Protein AF-A0A1V4AZN6-F1 (afdb_monomer_lite)

Foldseek 3Di:
DDDPDDDDDDDDDPVVVVVLVVVCVVVVHDSVVVVVVVCCVVQNPPVRNPVPPDDPVNVVVVVVVVVVCVVPVVLPDPQDPVLVVVLVVVVVVVDDNCVSSPVPDPD

Structure (mmCIF, N/CA/C/O backbone):
data_AF-A0A1V4AZN6-F1
#
_entry.id   AF-A0A1V4AZN6-F1
#
loop_
_atom_site.group_PDB
_atom_site.id
_atom_site.type_symbol
_atom_site.label_atom_id
_atom_site.label_alt_id
_atom_site.label_comp_id
_atom_site.label_asym_id
_atom_site.label_entity_id
_atom_site.label_seq_id
_atom_site.pdbx_PDB_ins_code
_atom_site.Cartn_x
_atom_site.Cartn_y
_atom_site.Cartn_z
_atom_site.occupancy
_atom_site.B_iso_or_equiv
_atom_site.auth_seq_id
_atom_site.auth_comp_id
_atom_site.auth_asym_id
_atom_site.auth_atom_id
_atom_site.pdbx_PDB_model_num
ATOM 1 N N . MET A 1 1 ? -20.386 -15.257 -2.691 1.00 40.72 1 MET A N 1
ATOM 2 C CA . MET A 1 1 ? -19.039 -15.373 -3.290 1.00 40.72 1 MET A CA 1
ATOM 3 C C . MET A 1 1 ? -18.033 -15.232 -2.161 1.00 40.72 1 MET A C 1
ATOM 5 O O . MET A 1 1 ? -18.187 -14.310 -1.374 1.00 40.72 1 MET A O 1
ATOM 9 N N . ALA A 1 2 ? -17.107 -16.178 -1.999 1.00 41.00 2 ALA A N 1
ATOM 10 C CA . ALA A 1 2 ? -16.100 -16.111 -0.940 1.00 41.00 2 ALA A CA 1
ATOM 11 C C . ALA A 1 2 ? -15.013 -15.114 -1.361 1.00 41.00 2 ALA A C 1
ATOM 13 O O . ALA A 1 2 ? -14.363 -15.317 -2.383 1.00 41.00 2 ALA A O 1
ATOM 14 N N . THR A 1 3 ? -14.856 -14.022 -0.618 1.00 51.94 3 THR A N 1
ATOM 15 C CA . THR A 1 3 ? -13.779 -13.056 -0.837 1.00 51.94 3 THR A CA 1
ATOM 16 C C . THR A 1 3 ? -12.468 -13.677 -0.368 1.00 51.94 3 THR A C 1
ATOM 18 O O . THR A 1 3 ? -12.275 -13.947 0.818 1.00 51.94 3 THR A O 1
ATOM 21 N N . THR A 1 4 ? -11.562 -13.955 -1.302 1.00 50.94 4 THR A N 1
ATOM 22 C CA . THR A 1 4 ? -10.219 -14.448 -0.986 1.00 50.94 4 THR A CA 1
ATOM 23 C C . THR A 1 4 ? -9.469 -13.349 -0.236 1.00 50.94 4 THR A C 1
ATOM 25 O O . THR A 1 4 ? -9.039 -12.364 -0.828 1.00 50.94 4 THR A O 1
ATOM 28 N N . THR A 1 5 ? -9.362 -13.469 1.086 1.00 58.78 5 THR A N 1
ATOM 29 C CA . THR A 1 5 ? -8.740 -12.435 1.918 1.00 58.78 5 THR A CA 1
ATOM 30 C C . THR A 1 5 ? -7.221 -12.596 1.878 1.00 58.78 5 THR A C 1
ATOM 32 O O . THR A 1 5 ? -6.652 -13.440 2.573 1.00 58.78 5 THR A O 1
ATOM 35 N N . THR A 1 6 ? -6.545 -11.807 1.045 1.00 66.06 6 THR A N 1
ATOM 36 C CA . THR A 1 6 ? -5.078 -11.751 1.029 1.00 66.06 6 THR A CA 1
ATOM 37 C C . THR A 1 6 ? -4.585 -11.032 2.284 1.00 66.06 6 THR A C 1
ATOM 39 O O . THR A 1 6 ? -5.014 -9.920 2.585 1.00 66.06 6 THR A O 1
ATOM 42 N N . ARG A 1 7 ? -3.677 -11.659 3.042 1.00 70.12 7 ARG A N 1
ATOM 43 C CA . ARG A 1 7 ? -3.057 -11.026 4.216 1.00 70.12 7 ARG A CA 1
ATOM 44 C C . ARG A 1 7 ? -2.125 -9.897 3.770 1.00 70.12 7 ARG A C 1
ATOM 46 O O . ARG A 1 7 ? -1.158 -10.157 3.060 1.00 70.12 7 ARG A O 1
ATOM 53 N N . MET A 1 8 ? -2.385 -8.675 4.231 1.00 66.06 8 MET A N 1
ATOM 54 C CA . MET A 1 8 ? -1.469 -7.541 4.088 1.00 66.06 8 MET A CA 1
ATOM 55 C C . MET A 1 8 ? -0.590 -7.410 5.334 1.00 66.06 8 MET A C 1
ATOM 57 O O . MET A 1 8 ? -1.096 -7.408 6.455 1.00 66.06 8 MET A O 1
ATOM 61 N N . ASN A 1 9 ? 0.721 -7.281 5.130 1.00 78.12 9 ASN A N 1
ATOM 62 C CA . ASN A 1 9 ? 1.685 -6.979 6.185 1.00 78.12 9 ASN A CA 1
ATOM 63 C C . ASN A 1 9 ? 2.278 -5.592 5.919 1.00 78.12 9 ASN A C 1
ATOM 65 O O . ASN A 1 9 ? 2.779 -5.344 4.825 1.00 78.12 9 ASN A O 1
ATOM 69 N N . PHE A 1 10 ? 2.239 -4.710 6.919 1.00 75.31 10 PHE A N 1
ATOM 70 C CA . PHE A 1 10 ? 2.821 -3.371 6.843 1.00 75.31 10 PHE A CA 1
ATOM 71 C C . PHE A 1 10 ? 4.049 -3.288 7.745 1.00 75.31 10 PHE A C 1
ATOM 73 O O . PHE A 1 10 ? 3.959 -3.531 8.953 1.00 75.31 10 PHE A O 1
ATOM 80 N N . GLU A 1 11 ? 5.188 -2.902 7.178 1.00 82.38 11 GLU A N 1
ATOM 81 C CA . GLU A 1 11 ? 6.327 -2.465 7.977 1.00 82.38 11 GLU A CA 1
ATOM 82 C C . GLU A 1 11 ? 6.134 -1.004 8.376 1.00 82.38 11 GLU A C 1
ATOM 84 O O . GLU A 1 11 ? 5.858 -0.135 7.553 1.00 82.38 11 GLU A O 1
ATOM 89 N N . VAL A 1 12 ? 6.254 -0.730 9.673 1.00 81.62 12 VAL A N 1
ATOM 90 C CA . VAL A 1 12 ? 6.082 0.611 10.237 1.00 81.62 12 VAL A CA 1
ATOM 91 C C . VAL A 1 12 ? 7.256 0.905 11.154 1.00 81.62 12 VAL A C 1
ATOM 93 O O . VAL A 1 12 ? 7.707 0.022 11.887 1.00 81.62 12 VAL A O 1
ATOM 96 N N . SER A 1 13 ? 7.740 2.148 11.158 1.00 89.56 13 SER A N 1
ATOM 97 C CA . SER A 1 13 ? 8.814 2.552 12.069 1.00 89.56 13 SER A CA 1
ATOM 98 C C . SER A 1 13 ? 8.400 2.383 13.537 1.00 89.56 13 SER A C 1
ATOM 100 O O . SER A 1 13 ? 7.222 2.492 13.886 1.00 89.56 13 SER A O 1
ATOM 102 N N . GLU A 1 14 ? 9.369 2.160 14.430 1.00 89.25 14 GLU A N 1
ATOM 103 C CA . GLU A 1 14 ? 9.108 1.984 15.870 1.00 89.25 14 GLU A CA 1
ATOM 104 C C . GLU A 1 14 ? 8.348 3.165 16.489 1.00 89.25 14 GLU A C 1
ATOM 106 O O . GLU A 1 14 ? 7.470 2.982 17.335 1.00 89.25 14 GLU A O 1
ATOM 111 N N . PHE A 1 15 ? 8.625 4.385 16.022 1.00 89.62 15 PHE A N 1
ATOM 112 C CA . PHE A 1 15 ? 7.885 5.575 16.431 1.00 89.62 15 PHE A CA 1
ATOM 113 C C . PHE A 1 15 ? 6.398 5.475 16.063 1.00 89.62 15 PHE A C 1
ATOM 115 O O . PHE A 1 15 ? 5.530 5.656 16.919 1.00 89.62 15 PHE A O 1
ATOM 122 N N . ARG A 1 16 ? 6.090 5.114 14.811 1.00 86.94 16 ARG A N 1
ATOM 123 C CA . ARG A 1 16 ? 4.707 4.946 14.347 1.00 86.94 16 ARG A CA 1
ATOM 124 C C . ARG A 1 16 ? 4.007 3.787 15.055 1.00 86.94 16 ARG A C 1
ATOM 126 O O . ARG A 1 16 ? 2.857 3.948 15.449 1.00 86.94 16 ARG A O 1
ATOM 133 N N . LYS A 1 17 ? 4.696 2.671 15.328 1.00 89.12 17 LYS A N 1
ATOM 134 C CA . LYS A 1 17 ? 4.138 1.560 16.124 1.00 89.12 17 LYS A CA 1
ATOM 135 C C . LYS A 1 17 ? 3.665 2.020 17.503 1.00 89.12 17 LYS A C 1
ATOM 137 O O . LYS A 1 17 ? 2.601 1.596 17.948 1.00 89.12 17 LYS A O 1
ATOM 142 N N . ARG A 1 18 ? 4.420 2.897 18.179 1.00 89.56 18 ARG A N 1
ATOM 143 C CA . ARG A 1 18 ? 4.012 3.465 19.479 1.00 89.56 18 ARG A CA 1
ATOM 144 C C . ARG 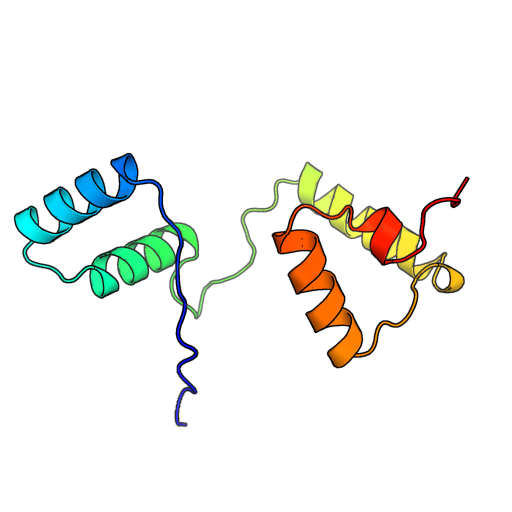A 1 18 ? 2.760 4.329 19.356 1.00 89.56 18 ARG A C 1
ATOM 146 O O . ARG A 1 18 ? 1.856 4.182 20.172 1.00 89.56 18 ARG A O 1
ATOM 153 N N . GLN A 1 19 ? 2.687 5.179 18.331 1.00 89.75 19 GLN A N 1
ATOM 154 C CA . GLN A 1 19 ? 1.508 6.014 18.078 1.00 89.75 19 GLN A CA 1
ATOM 155 C C . GLN A 1 19 ? 0.260 5.167 17.795 1.00 89.75 19 GLN A C 1
ATOM 157 O O . GLN A 1 19 ? -0.781 5.399 18.406 1.00 89.75 19 GLN A O 1
ATOM 162 N N . ILE A 1 20 ? 0.384 4.147 16.938 1.00 88.44 20 ILE A N 1
ATOM 163 C CA . ILE A 1 20 ? -0.711 3.220 16.619 1.00 88.44 20 ILE A CA 1
ATOM 164 C C . ILE A 1 20 ? -1.156 2.484 17.885 1.00 88.44 20 ILE A C 1
ATOM 166 O O . ILE A 1 20 ? -2.342 2.480 18.190 1.00 88.44 20 ILE A O 1
ATOM 170 N N . LYS A 1 21 ? -0.219 1.933 18.673 1.00 89.19 21 LYS A N 1
ATOM 171 C CA . LYS A 1 21 ? -0.532 1.249 19.941 1.00 89.19 21 LYS A CA 1
ATOM 172 C C . LYS A 1 21 ? -1.271 2.147 20.933 1.00 89.19 21 LYS A C 1
ATOM 174 O O . LYS A 1 21 ? -2.213 1.691 21.570 1.00 89.19 21 LYS A O 1
ATOM 179 N N . ALA A 1 22 ? -0.859 3.405 21.074 1.00 89.69 22 ALA A N 1
ATOM 180 C CA . ALA A 1 22 ? -1.556 4.349 21.941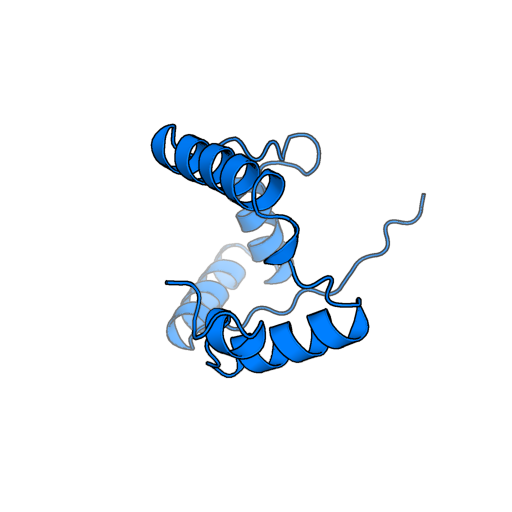 1.00 89.69 22 ALA A CA 1
ATOM 181 C C . ALA A 1 22 ? -2.985 4.609 21.441 1.00 89.69 22 ALA A C 1
ATOM 183 O O . ALA A 1 22 ? -3.931 4.555 22.222 1.00 89.69 22 ALA A O 1
ATOM 184 N N . TYR A 1 23 ? -3.148 4.831 20.135 1.00 87.38 23 TYR A N 1
ATOM 185 C CA . TYR A 1 23 ? -4.445 5.105 19.525 1.00 87.38 23 TYR A CA 1
ATOM 186 C C . TYR A 1 23 ? -5.429 3.938 19.677 1.00 87.38 23 TYR A C 1
ATOM 188 O O . TYR A 1 23 ? -6.552 4.144 20.134 1.00 87.38 23 TYR A O 1
ATOM 196 N N . VAL A 1 24 ? -5.008 2.712 19.345 1.00 91.94 24 VAL A N 1
ATOM 197 C CA . VAL A 1 24 ? -5.880 1.526 19.417 1.00 91.94 24 VAL A CA 1
ATOM 198 C C . VAL A 1 24 ? -6.317 1.228 20.852 1.00 91.94 24 VAL A C 1
ATOM 200 O O . VAL A 1 24 ? -7.482 0.916 21.077 1.00 91.94 24 VAL A O 1
ATOM 203 N N . SER A 1 25 ? -5.428 1.436 21.831 1.00 89.69 25 SER A N 1
ATOM 204 C CA . SER A 1 25 ? -5.760 1.318 23.256 1.00 89.69 25 SER A CA 1
ATOM 205 C C . SER A 1 25 ? -6.756 2.385 23.711 1.00 89.69 25 SER A C 1
ATOM 207 O O . SER A 1 25 ? -7.700 2.072 24.427 1.00 89.69 25 SER A O 1
ATOM 209 N N . LEU A 1 26 ? -6.580 3.642 23.285 1.00 90.44 26 LEU A N 1
ATOM 210 C CA . LEU A 1 26 ? -7.484 4.744 23.641 1.00 90.44 26 LEU A CA 1
ATOM 211 C C . LEU A 1 26 ? -8.883 4.577 23.040 1.00 90.44 26 LEU A C 1
ATOM 213 O O . LEU A 1 26 ? -9.871 4.969 23.654 1.00 90.44 26 LEU A O 1
ATOM 217 N N . LYS A 1 27 ? -8.964 4.031 21.825 1.00 87.56 27 LYS A N 1
ATOM 218 C CA . LYS A 1 27 ? -10.223 3.827 21.101 1.00 87.56 27 LYS A CA 1
ATOM 219 C C . LYS A 1 27 ? -10.859 2.461 21.358 1.00 87.56 27 LYS A C 1
ATOM 221 O O . LYS A 1 27 ? -11.979 2.249 20.911 1.00 87.56 27 LYS A O 1
ATOM 226 N N . ASN A 1 28 ? -10.180 1.576 22.091 1.00 91.81 28 ASN A N 1
ATOM 227 C CA . ASN A 1 28 ? -10.596 0.196 22.339 1.00 91.81 28 ASN A CA 1
ATOM 228 C C . ASN A 1 28 ? -10.932 -0.566 21.040 1.00 91.81 28 ASN A C 1
ATOM 230 O O . ASN A 1 28 ? -11.955 -1.241 20.943 1.00 91.81 28 ASN A O 1
ATOM 234 N N . ILE A 1 29 ? -10.068 -0.417 20.034 1.00 91.94 29 ILE A N 1
ATOM 235 C CA . ILE A 1 29 ? -10.170 -1.088 18.729 1.00 91.94 29 ILE A CA 1
ATOM 236 C C . ILE A 1 29 ? -8.944 -1.969 18.497 1.00 91.94 29 ILE A C 1
ATOM 238 O O . ILE A 1 29 ? -7.932 -1.839 19.188 1.00 91.94 29 ILE A O 1
ATOM 242 N N . THR A 1 30 ? -8.994 -2.858 17.510 1.00 90.56 30 THR A N 1
ATOM 243 C CA . THR A 1 30 ? -7.815 -3.636 17.123 1.00 90.56 30 THR A CA 1
ATOM 244 C C . THR A 1 30 ? -6.919 -2.855 16.156 1.00 90.56 30 THR A C 1
ATOM 246 O O . THR A 1 30 ? -7.335 -1.899 15.502 1.00 90.56 30 THR A O 1
ATOM 249 N N . ILE A 1 31 ? -5.657 -3.282 16.022 1.00 86.56 31 ILE A N 1
ATOM 250 C CA . ILE A 1 31 ? -4.745 -2.745 14.994 1.00 86.56 31 ILE A CA 1
ATOM 251 C C . ILE A 1 31 ? -5.318 -2.972 13.590 1.00 86.56 31 ILE A C 1
ATOM 253 O O . ILE A 1 31 ? -5.141 -2.129 12.715 1.00 86.56 31 ILE A O 1
ATOM 257 N N . LYS A 1 32 ? -6.026 -4.087 13.385 1.00 86.75 32 LYS A N 1
ATOM 258 C CA . LYS A 1 32 ? -6.701 -4.379 12.123 1.00 86.75 32 LYS A CA 1
ATOM 259 C C . LYS A 1 32 ? -7.759 -3.313 11.821 1.00 86.75 32 LYS A C 1
ATOM 261 O O . LYS A 1 32 ? -7.699 -2.713 10.755 1.00 86.75 32 LYS A O 1
ATOM 266 N N . ASP A 1 33 ? -8.636 -3.022 12.780 1.00 85.81 33 ASP A N 1
ATOM 267 C CA . ASP A 1 33 ? -9.702 -2.021 12.614 1.00 85.81 33 ASP A CA 1
ATOM 268 C C . ASP A 1 33 ? -9.133 -0.622 12.348 1.00 85.81 33 ASP A C 1
ATOM 270 O O . ASP A 1 33 ? -9.699 0.152 11.578 1.00 85.81 33 ASP A O 1
ATOM 274 N N . PHE A 1 34 ? -7.984 -0.300 12.955 1.00 88.50 34 PHE A N 1
ATOM 275 C CA . PHE A 1 34 ? -7.257 0.937 12.674 1.00 88.50 34 PHE A CA 1
ATOM 276 C C . PHE A 1 34 ? -6.827 1.030 11.204 1.00 88.50 34 PHE A C 1
ATOM 278 O O . PHE A 1 34 ? -7.070 2.055 10.570 1.00 88.50 34 PHE A O 1
ATOM 285 N N . PHE A 1 35 ? -6.215 -0.021 10.648 1.00 86.00 35 PHE A N 1
ATOM 286 C CA . PHE A 1 35 ? -5.792 -0.016 9.245 1.00 86.00 35 PHE A CA 1
ATOM 287 C C . PHE A 1 35 ? -6.975 -0.074 8.278 1.00 86.00 35 PHE A C 1
ATOM 289 O O . PHE A 1 35 ? -6.945 0.628 7.275 1.00 86.00 35 PHE A O 1
ATOM 296 N N . GLU A 1 36 ? -8.028 -0.835 8.579 1.00 83.75 36 GLU A N 1
ATOM 297 C CA . GLU A 1 36 ? -9.250 -0.840 7.763 1.00 83.75 36 GLU A CA 1
ATOM 298 C C . GLU A 1 36 ? -9.908 0.544 7.742 1.00 83.75 36 GLU A C 1
ATOM 300 O O . GLU A 1 36 ? -10.265 1.039 6.678 1.00 83.75 36 GLU A O 1
ATOM 305 N N . SER A 1 37 ? -9.995 1.218 8.893 1.00 83.62 37 SER A N 1
ATOM 306 C CA . SER A 1 37 ? -10.529 2.584 8.970 1.00 83.62 37 SER A CA 1
ATOM 307 C C . SER A 1 37 ? -9.667 3.579 8.195 1.00 83.62 37 SER A C 1
ATOM 309 O O . SER A 1 37 ? -10.203 4.408 7.469 1.00 83.62 37 SER A O 1
ATOM 311 N N . LEU A 1 38 ? -8.338 3.475 8.308 1.00 83.81 38 LEU A N 1
ATOM 312 C CA . LEU A 1 38 ? -7.400 4.328 7.577 1.00 83.81 38 LEU A CA 1
ATOM 313 C C . LEU A 1 38 ? -7.509 4.126 6.059 1.00 83.81 38 LEU A C 1
ATOM 315 O O . LEU A 1 38 ? -7.507 5.098 5.309 1.00 83.81 38 LEU A O 1
ATOM 319 N N . LEU A 1 39 ? -7.598 2.874 5.606 1.00 78.12 39 LEU A N 1
ATOM 320 C CA . LEU A 1 39 ? -7.760 2.548 4.191 1.00 78.12 39 LEU A CA 1
ATOM 321 C C . LEU A 1 39 ? -9.102 3.061 3.667 1.00 78.12 39 LEU A C 1
ATOM 323 O O . LEU A 1 39 ? -9.124 3.703 2.625 1.00 78.12 39 LEU A O 1
ATOM 327 N N . ASN A 1 40 ? -10.187 2.875 4.419 1.00 79.69 40 ASN A N 1
ATOM 328 C CA . ASN A 1 40 ? -11.504 3.396 4.052 1.00 79.69 40 ASN A CA 1
ATOM 329 C C . ASN A 1 40 ? -11.540 4.933 4.024 1.00 79.69 40 ASN A C 1
ATOM 331 O O . ASN A 1 40 ? -12.214 5.510 3.178 1.00 79.69 40 ASN A O 1
ATOM 335 N N . GLU A 1 41 ? -10.823 5.609 4.927 1.00 79.19 41 GLU A N 1
ATOM 336 C CA . GLU A 1 41 ? -10.716 7.074 4.935 1.00 79.19 41 GLU A CA 1
ATOM 337 C C . GLU A 1 41 ? -9.939 7.593 3.716 1.00 79.19 41 GLU A C 1
ATOM 339 O O . GLU A 1 41 ? -10.284 8.636 3.169 1.00 79.19 41 GLU A O 1
ATOM 344 N N . LYS A 1 42 ? -8.883 6.884 3.295 1.00 75.88 42 LYS A N 1
ATOM 345 C CA . LYS A 1 42 ? -7.985 7.334 2.219 1.00 75.88 42 LYS A CA 1
ATOM 346 C C . LYS A 1 42 ? -8.379 6.882 0.822 1.00 75.88 42 LYS A C 1
ATOM 348 O O . LYS A 1 42 ? -8.084 7.592 -0.126 1.00 75.88 42 LYS A O 1
ATOM 353 N N . LEU A 1 43 ? -8.993 5.714 0.692 1.00 70.50 43 LEU A N 1
ATOM 354 C CA . LEU A 1 43 ? -9.324 5.099 -0.596 1.00 70.50 43 LEU A CA 1
ATOM 355 C C . LEU A 1 43 ? -10.839 4.988 -0.812 1.00 70.50 43 LEU A C 1
ATOM 357 O O . LEU A 1 43 ? -11.282 4.534 -1.866 1.00 70.50 43 LEU A O 1
ATOM 361 N N . GLY A 1 44 ? -11.635 5.401 0.178 1.00 63.66 44 GLY A N 1
ATOM 362 C CA . GLY A 1 44 ? -13.073 5.182 0.194 1.00 63.66 44 GLY A CA 1
ATOM 363 C C . GLY A 1 44 ? -13.444 3.711 0.432 1.00 63.66 44 GLY A C 1
ATOM 364 O O . GLY A 1 44 ? -12.580 2.835 0.517 1.00 63.66 44 GLY A O 1
ATOM 365 N N . PRO A 1 45 ? -14.744 3.404 0.568 1.00 62.50 45 PRO A N 1
ATOM 366 C CA . PRO A 1 45 ? -15.227 2.026 0.516 1.00 62.50 45 PRO A CA 1
ATOM 367 C C . PRO A 1 45 ? -14.864 1.361 -0.826 1.00 62.50 45 PRO A C 1
ATOM 369 O O . PRO A 1 45 ? -14.837 2.026 -1.856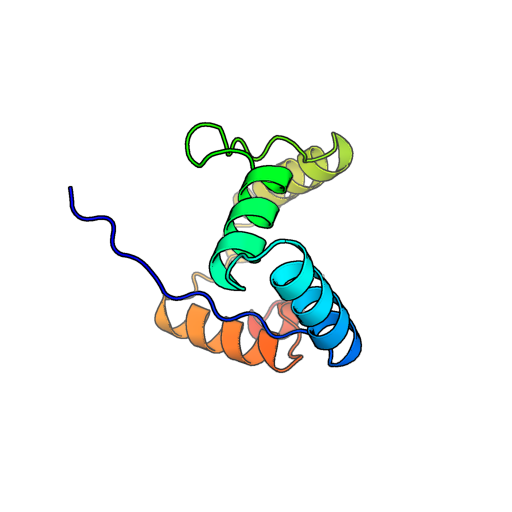 1.00 62.50 45 PRO A O 1
ATOM 372 N N . GLU A 1 46 ? -14.662 0.034 -0.845 1.00 55.22 46 GLU A N 1
ATOM 373 C CA . GLU A 1 46 ? -14.262 -0.748 -2.043 1.00 55.22 46 GLU A CA 1
ATOM 374 C C . GLU A 1 46 ? -15.137 -0.506 -3.294 1.00 55.22 46 GLU A C 1
ATOM 376 O O . GLU A 1 46 ? -14.706 -0.758 -4.415 1.00 55.22 46 GLU A O 1
ATOM 381 N N . GLN A 1 47 ? -16.363 -0.000 -3.127 1.00 50.31 47 GLN A N 1
ATOM 382 C CA . GLN A 1 47 ? -17.297 0.316 -4.216 1.00 50.31 47 GLN A CA 1
ATOM 383 C C . GLN A 1 47 ? -17.089 1.711 -4.833 1.00 50.31 47 GLN A C 1
ATOM 385 O O . GLN A 1 47 ? -17.670 2.007 -5.874 1.00 50.31 47 GLN A O 1
ATOM 390 N N . SER A 1 48 ? -16.275 2.564 -4.209 1.00 46.34 48 SER A N 1
ATOM 391 C CA . SER A 1 48 ? -15.967 3.924 -4.657 1.00 46.34 48 SER A CA 1
ATOM 392 C C . SER A 1 48 ? -14.468 4.187 -4.770 1.00 46.34 48 SER A C 1
ATOM 394 O O . SER A 1 48 ? -14.076 5.349 -4.839 1.00 46.34 48 SER A O 1
ATOM 396 N N . ALA A 1 49 ? -13.636 3.142 -4.807 1.00 45.72 49 ALA A N 1
ATOM 397 C CA . ALA A 1 49 ? -12.226 3.250 -5.168 1.00 45.72 49 ALA A CA 1
ATOM 398 C C . ALA A 1 49 ? -12.092 3.541 -6.677 1.00 45.72 49 ALA A C 1
ATOM 400 O O . ALA A 1 49 ? -11.476 2.795 -7.434 1.00 45.72 49 ALA A O 1
ATOM 401 N N . ASN A 1 50 ? -12.707 4.634 -7.135 1.00 43.69 50 ASN A N 1
ATOM 402 C CA . ASN A 1 50 ? -12.165 5.345 -8.272 1.00 43.69 50 ASN A CA 1
ATOM 403 C C . ASN A 1 50 ? -10.804 5.855 -7.810 1.00 43.69 50 ASN A C 1
ATOM 405 O O . ASN A 1 50 ? -10.697 6.512 -6.777 1.00 43.69 50 ASN A O 1
ATOM 409 N N . ILE A 1 51 ? -9.772 5.541 -8.579 1.00 46.59 51 ILE A N 1
ATOM 410 C CA . ILE A 1 51 ? -8.465 6.192 -8.545 1.00 46.59 51 ILE A CA 1
ATOM 411 C C . ILE A 1 51 ? -8.710 7.662 -8.942 1.00 46.59 51 ILE A C 1
ATOM 413 O O . ILE A 1 51 ? -8.527 8.043 -10.092 1.00 46.59 51 ILE A O 1
ATOM 417 N N . GLN A 1 52 ? -9.299 8.447 -8.038 1.00 48.94 52 GLN A N 1
ATOM 418 C CA . GLN A 1 52 ? -9.870 9.770 -8.315 1.00 48.94 52 GLN A CA 1
ATOM 419 C C . GLN A 1 52 ? -9.038 10.920 -7.742 1.00 48.94 52 GLN A C 1
ATOM 421 O O . GLN A 1 52 ? -9.461 12.063 -7.850 1.00 48.94 52 GLN A O 1
ATOM 426 N N . ASP A 1 53 ? -7.841 10.629 -7.230 1.00 53.78 53 ASP A N 1
ATOM 427 C CA . ASP A 1 53 ? -6.904 11.628 -6.708 1.00 53.78 53 ASP A CA 1
ATOM 428 C C . ASP A 1 53 ? -5.575 11.618 -7.485 1.00 53.78 53 ASP A C 1
ATOM 430 O O . ASP A 1 53 ? -4.503 11.705 -6.896 1.00 53.78 53 ASP A O 1
ATOM 434 N N . LEU A 1 54 ? -5.624 11.474 -8.813 1.00 53.03 54 LEU A N 1
ATOM 435 C CA . LEU A 1 54 ? -4.507 11.918 -9.651 1.00 53.03 54 LEU A CA 1
ATOM 436 C C . LEU A 1 54 ? -4.767 13.385 -9.987 1.00 53.03 54 LEU A C 1
ATOM 438 O O . LEU A 1 54 ? -5.821 13.722 -10.534 1.00 53.03 54 LEU A O 1
ATOM 442 N N . THR A 1 55 ? -3.825 14.257 -9.644 1.00 68.50 55 THR A N 1
ATOM 443 C CA . THR A 1 55 ? -3.818 15.641 -10.129 1.00 68.50 55 THR A CA 1
ATOM 444 C C . THR A 1 55 ? -3.819 15.654 -11.663 1.00 68.50 55 THR A C 1
ATOM 446 O O . THR A 1 55 ? -3.423 14.679 -12.302 1.00 68.50 55 THR A O 1
ATOM 449 N N . GLU A 1 56 ? -4.269 16.748 -12.286 1.00 71.12 56 GLU A N 1
ATOM 450 C CA . GLU A 1 56 ? -4.266 16.859 -13.757 1.00 71.12 56 GLU A CA 1
ATOM 451 C C . GLU A 1 56 ? -2.865 16.622 -14.348 1.00 71.12 56 GLU A C 1
ATOM 453 O O . GLU A 1 56 ? -2.735 16.011 -15.407 1.00 71.12 56 GLU A O 1
ATOM 458 N N . GLU A 1 57 ? -1.825 17.028 -13.618 1.00 70.31 57 GLU A N 1
ATOM 459 C CA . GLU A 1 57 ? -0.417 16.810 -13.957 1.00 70.31 57 GLU A CA 1
ATOM 460 C C . GLU A 1 57 ? -0.033 15.327 -13.882 1.00 70.31 57 GLU A C 1
ATOM 462 O O . GLU A 1 57 ? 0.567 14.796 -14.812 1.00 70.31 57 GLU A O 1
ATOM 467 N N . GLU A 1 58 ? -0.413 14.624 -12.813 1.00 59.75 58 GLU A N 1
ATOM 468 C CA . GLU A 1 58 ? -0.142 13.189 -12.683 1.00 59.75 58 GLU A CA 1
ATOM 469 C C . GLU A 1 58 ? -0.905 12.378 -13.729 1.00 59.75 58 GLU A C 1
ATOM 471 O O . GLU A 1 58 ? -0.353 11.446 -14.309 1.00 59.75 58 GLU A O 1
ATOM 476 N N . LYS A 1 59 ? -2.151 12.757 -14.024 1.00 72.06 59 LYS A N 1
ATOM 477 C CA . LYS A 1 59 ? -2.940 12.118 -15.075 1.00 72.06 59 LYS A CA 1
ATOM 478 C C . LYS A 1 59 ? -2.308 12.315 -16.454 1.00 72.06 59 LYS A C 1
ATOM 480 O O . LYS A 1 59 ? -2.213 11.350 -17.201 1.00 72.06 59 LYS A O 1
ATOM 485 N N . ALA A 1 60 ? -1.811 13.517 -16.750 1.00 72.31 60 ALA A N 1
ATOM 486 C CA . ALA A 1 60 ? -1.081 13.784 -17.986 1.00 72.31 60 ALA A CA 1
ATOM 487 C C . ALA A 1 60 ? 0.201 12.942 -18.091 1.00 72.31 60 ALA A C 1
ATOM 489 O O . ALA A 1 60 ? 0.470 12.385 -19.147 1.00 72.31 60 ALA A O 1
ATOM 490 N N . ILE A 1 61 ? 0.949 12.766 -16.995 1.00 73.25 61 ILE A N 1
ATOM 491 C CA . ILE A 1 61 ? 2.139 11.896 -16.974 1.00 73.25 61 ILE A CA 1
ATOM 492 C C . ILE A 1 61 ? 1.767 10.433 -17.255 1.00 73.25 61 ILE A C 1
ATOM 494 O O . ILE A 1 61 ? 2.499 9.745 -17.965 1.00 73.25 61 ILE A O 1
ATOM 498 N N . PHE A 1 62 ? 0.649 9.948 -16.709 1.00 71.38 62 PHE A N 1
ATOM 499 C CA . PHE A 1 62 ? 0.156 8.596 -16.986 1.00 71.38 62 PHE A CA 1
ATOM 500 C C . PHE A 1 62 ? -0.273 8.429 -18.446 1.00 71.38 62 PHE A C 1
ATOM 502 O O . PHE A 1 62 ? 0.139 7.463 -19.085 1.00 71.38 62 PHE A O 1
ATOM 509 N N . ASP A 1 63 ? -1.047 9.376 -18.975 1.00 73.44 63 ASP A N 1
ATOM 510 C CA 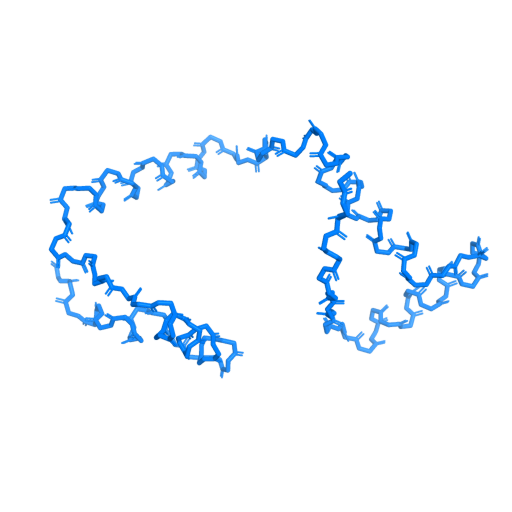. ASP A 1 63 ? -1.521 9.347 -20.359 1.00 73.44 63 ASP A CA 1
ATOM 511 C C . ASP A 1 63 ? -0.336 9.440 -21.348 1.00 73.44 63 ASP A C 1
ATOM 513 O O . ASP A 1 63 ? -0.266 8.675 -22.312 1.00 73.44 63 ASP A O 1
ATOM 517 N N . ASP A 1 64 ? 0.651 10.301 -21.071 1.00 72.75 64 ASP A N 1
ATOM 518 C CA . ASP A 1 64 ? 1.873 10.435 -21.873 1.00 72.75 64 ASP A CA 1
ATOM 519 C C . ASP A 1 64 ? 2.752 9.178 -21.799 1.00 72.75 64 ASP A C 1
ATOM 521 O O . ASP A 1 64 ? 3.331 8.764 -22.806 1.00 72.75 64 ASP A O 1
ATOM 525 N N . ALA A 1 65 ? 2.841 8.535 -20.630 1.00 68.00 65 ALA A N 1
ATOM 526 C CA . ALA A 1 65 ? 3.563 7.276 -20.478 1.00 68.00 65 ALA A CA 1
ATOM 527 C C . ALA A 1 65 ? 2.889 6.146 -21.270 1.00 68.00 65 ALA A C 1
ATOM 529 O O . ALA A 1 65 ? 3.579 5.396 -21.963 1.00 68.00 65 ALA A O 1
ATOM 530 N N . ASP A 1 66 ? 1.560 6.043 -21.222 1.00 68.88 66 ASP A N 1
ATOM 531 C CA . ASP A 1 66 ? 0.807 5.044 -21.984 1.00 68.88 66 ASP A CA 1
ATOM 532 C C . ASP A 1 66 ? 0.977 5.239 -23.499 1.00 68.88 66 ASP A C 1
ATOM 534 O O . ASP A 1 66 ? 1.185 4.262 -24.225 1.00 68.88 66 ASP A O 1
ATOM 538 N N . ILE A 1 67 ? 0.977 6.487 -23.985 1.00 73.81 67 ILE A N 1
ATOM 539 C CA . ILE A 1 67 ? 1.271 6.803 -25.392 1.00 73.81 67 ILE A CA 1
ATOM 540 C C . ILE A 1 67 ? 2.711 6.414 -25.736 1.00 73.81 67 ILE A C 1
ATOM 542 O O . ILE A 1 67 ? 2.937 5.679 -26.700 1.00 73.81 67 ILE A O 1
ATOM 546 N N . PHE A 1 68 ? 3.683 6.830 -24.921 1.00 70.00 68 PHE A N 1
ATOM 547 C CA . PHE A 1 68 ? 5.097 6.538 -25.141 1.00 70.00 68 PHE A CA 1
ATOM 548 C C . PHE A 1 68 ? 5.368 5.031 -25.217 1.00 70.00 68 PHE A C 1
ATOM 550 O O . PHE A 1 68 ? 6.068 4.573 -26.120 1.00 70.00 68 PHE A O 1
ATOM 557 N N . PHE A 1 69 ? 4.794 4.235 -24.315 1.00 66.38 69 PHE A N 1
ATOM 558 C CA . PHE A 1 69 ? 4.971 2.782 -24.312 1.00 66.38 69 PHE A CA 1
ATOM 559 C C . PHE A 1 69 ? 4.158 2.069 -25.400 1.00 66.38 69 PHE A C 1
ATOM 561 O O . PHE A 1 69 ? 4.603 1.039 -25.909 1.00 66.38 69 PHE A O 1
ATOM 568 N N . SER A 1 70 ? 3.011 2.617 -25.813 1.00 68.12 70 SER A N 1
ATOM 569 C CA . SER A 1 70 ? 2.266 2.123 -26.976 1.00 68.12 70 SER A CA 1
ATOM 570 C C . SER A 1 70 ? 3.054 2.324 -28.275 1.00 68.12 70 SER A C 1
ATOM 572 O O . SER A 1 70 ? 3.134 1.413 -29.102 1.00 68.12 70 SER A O 1
ATOM 574 N N . GLU A 1 71 ? 3.668 3.494 -28.454 1.00 74.19 71 GLU A N 1
ATOM 575 C CA . GLU A 1 71 ? 4.481 3.823 -29.632 1.00 74.19 71 GLU A CA 1
ATOM 576 C C . GLU A 1 71 ? 5.840 3.111 -29.623 1.00 74.19 71 GLU A C 1
ATOM 578 O O . GLU A 1 71 ? 6.355 2.744 -30.677 1.00 74.19 71 GLU A O 1
ATOM 583 N N . ASN A 1 72 ? 6.388 2.832 -28.437 1.00 67.00 72 ASN A N 1
ATOM 584 C CA . ASN A 1 72 ? 7.668 2.152 -28.250 1.00 67.00 72 ASN A CA 1
ATOM 585 C C . ASN A 1 72 ? 7.486 0.746 -27.662 1.00 67.00 72 ASN A C 1
ATOM 587 O O . ASN A 1 72 ? 8.216 0.330 -26.761 1.00 67.00 72 ASN A O 1
ATOM 591 N N . SER A 1 73 ? 6.521 -0.011 -28.190 1.00 60.56 73 SER A N 1
ATOM 592 C CA . SER A 1 73 ? 6.193 -1.365 -27.710 1.00 60.56 73 SER A CA 1
ATOM 593 C C . SER A 1 73 ? 7.373 -2.354 -27.726 1.00 60.56 73 SER A C 1
ATOM 595 O O . SER A 1 73 ? 7.366 -3.331 -26.979 1.00 60.56 73 SER A O 1
ATOM 597 N N . GLU A 1 74 ? 8.407 -2.086 -28.531 1.00 62.75 74 GLU A N 1
ATOM 598 C CA . GLU A 1 74 ? 9.667 -2.842 -28.575 1.00 62.75 74 GLU A CA 1
ATOM 599 C C . GLU A 1 74 ? 10.535 -2.639 -27.323 1.00 62.75 74 GLU A C 1
ATOM 601 O O . GLU A 1 74 ? 11.312 -3.525 -26.963 1.00 62.75 74 GLU A O 1
ATOM 606 N N . LEU A 1 75 ? 10.383 -1.501 -26.635 1.00 59.66 75 LEU A N 1
ATOM 607 C CA . LEU A 1 75 ? 11.024 -1.245 -25.349 1.00 59.66 75 LEU A CA 1
ATOM 608 C C . LEU A 1 75 ? 10.333 -2.049 -24.246 1.00 59.66 75 LEU A C 1
ATOM 610 O O . LEU A 1 75 ? 11.013 -2.581 -23.377 1.00 59.66 75 LEU A O 1
ATOM 614 N N . CYS A 1 76 ? 9.010 -2.222 -24.293 1.00 58.09 76 CYS A N 1
ATOM 615 C CA . CYS A 1 76 ? 8.267 -2.977 -23.286 1.00 58.09 76 CYS A CA 1
ATOM 616 C C . CYS A 1 76 ? 8.654 -4.462 -23.277 1.00 58.09 76 CYS A C 1
ATOM 618 O O . CYS A 1 76 ? 8.007 -5.316 -23.890 1.00 58.09 76 CYS A O 1
ATOM 620 N N . LYS A 1 77 ? 9.690 -4.805 -22.508 1.00 64.44 77 LYS A N 1
ATOM 621 C CA . LYS A 1 77 ? 10.055 -6.194 -22.257 1.00 64.44 77 LYS A CA 1
ATOM 622 C C . LYS A 1 77 ? 8.877 -6.855 -21.544 1.00 64.44 77 LYS A C 1
ATOM 624 O O . LYS A 1 77 ? 8.563 -6.516 -20.405 1.00 64.44 77 LYS A O 1
ATOM 629 N N . LYS A 1 78 ? 8.193 -7.786 -22.216 1.00 63.78 78 LYS A N 1
ATOM 630 C CA . LYS A 1 78 ? 7.134 -8.588 -21.591 1.00 63.78 78 LYS A CA 1
ATOM 631 C C . LYS A 1 78 ? 7.767 -9.487 -20.542 1.00 63.78 78 LYS A C 1
ATOM 633 O O . LYS A 1 78 ? 8.299 -10.546 -20.859 1.00 63.78 78 LYS A O 1
ATOM 638 N N . VAL A 1 79 ? 7.714 -9.035 -19.297 1.00 62.97 79 VAL A N 1
ATOM 639 C CA . VAL A 1 79 ? 8.191 -9.794 -18.151 1.00 62.97 79 VAL A CA 1
ATOM 640 C C . VAL A 1 79 ? 7.090 -10.764 -17.729 1.00 62.97 79 VAL A C 1
ATOM 642 O O . VAL A 1 79 ? 5.958 -10.363 -17.446 1.00 62.97 79 VAL A O 1
ATOM 645 N N . GLY A 1 80 ? 7.401 -12.061 -17.732 1.00 74.44 80 GLY A N 1
ATOM 646 C CA . GLY A 1 80 ? 6.474 -13.086 -17.256 1.00 74.44 80 GLY A CA 1
ATOM 647 C C . GLY A 1 80 ? 6.183 -12.925 -15.762 1.00 74.44 80 GLY A C 1
ATOM 648 O O . GLY A 1 80 ? 6.977 -12.346 -15.027 1.00 74.44 80 GLY A O 1
ATOM 649 N N . LEU A 1 81 ? 5.062 -13.475 -15.286 1.00 67.62 81 LEU A N 1
ATOM 650 C CA . LEU A 1 81 ? 4.611 -13.327 -13.894 1.00 67.62 81 LEU A CA 1
ATOM 651 C C . LEU A 1 81 ? 5.711 -13.670 -12.865 1.00 67.62 81 LEU A C 1
ATOM 653 O O . LEU A 1 81 ? 5.895 -12.952 -11.887 1.00 67.62 81 LEU A O 1
ATOM 657 N N . GLU A 1 82 ? 6.484 -14.730 -13.112 1.00 74.56 82 GLU A N 1
ATOM 658 C CA . G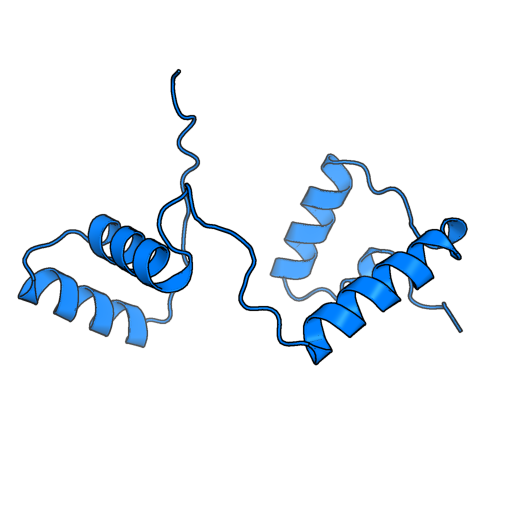LU A 1 82 ? 7.584 -15.158 -12.237 1.00 74.56 82 GLU A CA 1
ATOM 659 C C . GLU A 1 82 ? 8.780 -14.199 -12.237 1.00 74.56 82 GLU A C 1
ATOM 661 O O . GLU A 1 82 ? 9.406 -13.977 -11.199 1.00 74.56 82 GLU A O 1
ATOM 666 N N . GLU A 1 83 ? 9.118 -13.624 -13.389 1.00 74.06 83 GLU A N 1
ATOM 667 C CA . GLU A 1 83 ? 10.183 -12.627 -13.476 1.00 74.06 83 GLU A CA 1
ATOM 668 C C . GLU A 1 83 ? 9.737 -11.305 -12.845 1.00 74.06 83 GLU A C 1
ATOM 670 O O . GLU A 1 83 ? 10.522 -10.684 -12.134 1.00 74.06 83 GLU A O 1
ATOM 675 N N . SER A 1 84 ? 8.465 -10.927 -12.990 1.00 74.50 84 SER A N 1
ATOM 676 C CA . SER A 1 84 ? 7.886 -9.741 -12.353 1.00 74.50 84 SER A CA 1
ATOM 677 C C . SER A 1 84 ? 7.950 -9.832 -10.830 1.00 74.50 84 SER A C 1
ATOM 679 O O . SER A 1 84 ? 8.292 -8.853 -10.168 1.00 74.50 84 SER A O 1
ATOM 681 N N . VAL A 1 85 ? 7.705 -11.018 -10.261 1.00 77.50 85 VAL A N 1
ATOM 682 C CA . VAL A 1 85 ? 7.863 -11.262 -8.818 1.00 77.50 85 VAL A CA 1
ATOM 683 C C . VAL A 1 85 ? 9.324 -11.092 -8.389 1.00 77.50 85 VAL A C 1
ATOM 685 O O . VAL A 1 85 ? 9.596 -10.380 -7.423 1.00 77.50 85 VAL A O 1
ATOM 688 N N . LYS A 1 86 ? 10.278 -11.661 -9.136 1.00 81.19 86 LYS A N 1
ATOM 689 C CA . LYS A 1 86 ? 11.718 -11.528 -8.840 1.00 81.19 86 LYS A CA 1
ATOM 690 C C . LYS A 1 86 ? 12.213 -10.086 -8.958 1.00 81.19 86 LYS A C 1
ATOM 692 O O . LYS A 1 86 ? 13.056 -9.657 -8.171 1.00 81.19 86 LYS A O 1
ATOM 697 N N . ILE A 1 87 ? 11.709 -9.332 -9.934 1.00 81.00 87 ILE A N 1
ATOM 698 C CA . ILE A 1 87 ? 12.024 -7.909 -10.091 1.00 81.00 87 ILE A CA 1
ATOM 699 C C . ILE A 1 87 ? 11.441 -7.122 -8.918 1.00 81.00 87 ILE A C 1
ATOM 701 O O . ILE A 1 87 ? 12.168 -6.352 -8.299 1.00 81.00 87 ILE A O 1
ATOM 705 N N . ALA A 1 88 ? 10.187 -7.374 -8.536 1.00 73.69 88 ALA A N 1
ATOM 706 C CA . ALA A 1 88 ? 9.564 -6.715 -7.391 1.00 73.69 88 ALA A CA 1
ATOM 707 C C . ALA A 1 88 ? 10.329 -6.963 -6.078 1.00 73.69 88 ALA A C 1
ATOM 709 O O . ALA A 1 88 ? 10.502 -6.039 -5.284 1.00 73.69 88 ALA A O 1
ATOM 710 N N . GLU A 1 89 ? 10.832 -8.179 -5.851 1.00 80.06 89 GLU A N 1
ATOM 711 C CA . GLU A 1 89 ? 11.679 -8.495 -4.692 1.00 80.06 89 GLU A CA 1
ATOM 712 C C . GLU A 1 89 ? 13.001 -7.718 -4.706 1.00 80.06 89 GLU A C 1
ATOM 714 O O . GLU A 1 89 ? 13.407 -7.171 -3.681 1.00 80.06 89 GLU A O 1
ATOM 719 N N . LYS A 1 90 ? 13.653 -7.609 -5.868 1.00 79.19 90 LYS A N 1
ATOM 720 C CA . LYS A 1 90 ? 14.905 -6.853 -6.013 1.00 79.19 90 LYS A CA 1
ATOM 721 C C . LYS A 1 90 ? 14.709 -5.346 -5.873 1.00 79.19 90 LYS A C 1
ATOM 723 O O . LYS A 1 90 ? 15.548 -4.692 -5.263 1.00 79.19 90 LYS A O 1
ATOM 728 N N . VAL A 1 91 ? 13.595 -4.809 -6.364 1.00 81.31 91 VAL A N 1
ATOM 729 C CA . VAL A 1 91 ? 13.228 -3.399 -6.162 1.00 81.31 91 VAL A CA 1
ATOM 730 C C . VAL A 1 91 ? 12.967 -3.119 -4.684 1.00 81.31 91 VAL A C 1
ATOM 732 O O . VAL A 1 91 ? 13.479 -2.141 -4.148 1.00 81.31 91 VAL A O 1
ATOM 735 N N . ARG A 1 92 ? 12.258 -4.010 -3.973 1.00 74.94 92 ARG A N 1
ATOM 736 C CA . ARG A 1 92 ? 12.078 -3.888 -2.511 1.00 74.94 92 ARG A CA 1
ATOM 737 C C . ARG A 1 92 ? 13.400 -3.916 -1.745 1.00 74.94 92 ARG A C 1
ATOM 739 O O . ARG A 1 92 ? 13.496 -3.293 -0.695 1.00 74.94 92 ARG A O 1
ATOM 746 N N . ALA A 1 93 ? 14.408 -4.611 -2.268 1.00 82.69 93 ALA A N 1
ATOM 747 C CA . ALA A 1 93 ? 15.760 -4.631 -1.715 1.00 82.69 93 ALA A CA 1
ATOM 748 C C . ALA A 1 93 ? 16.615 -3.403 -2.102 1.00 82.69 93 ALA A C 1
ATOM 750 O O . ALA A 1 93 ? 17.795 -3.359 -1.760 1.00 82.69 93 ALA A O 1
ATOM 751 N N . GLY A 1 94 ? 16.041 -2.410 -2.793 1.00 79.62 94 GLY A N 1
ATOM 752 C CA . GLY A 1 94 ? 16.718 -1.174 -3.196 1.00 79.62 94 GLY A CA 1
ATOM 753 C C . GLY A 1 94 ? 17.367 -1.214 -4.583 1.00 79.62 94 GLY A C 1
ATOM 754 O O . GLY A 1 94 ? 18.171 -0.341 -4.894 1.00 79.62 94 GLY A O 1
ATOM 755 N N . GLY A 1 95 ? 17.058 -2.217 -5.410 1.00 77.75 95 GLY A N 1
ATOM 756 C CA . GLY A 1 95 ? 17.505 -2.273 -6.803 1.00 77.75 95 GLY A CA 1
ATOM 757 C C . GLY A 1 95 ? 16.736 -1.303 -7.705 1.00 77.75 95 GLY A C 1
ATOM 758 O O . GLY A 1 95 ? 15.524 -1.150 -7.564 1.00 77.75 95 GLY A O 1
ATOM 759 N N . ASP A 1 96 ? 17.436 -0.679 -8.652 1.00 82.12 96 ASP A N 1
ATOM 760 C CA . ASP A 1 96 ? 16.828 0.231 -9.624 1.00 82.12 96 ASP A CA 1
ATOM 761 C C . ASP A 1 96 ? 15.995 -0.523 -10.675 1.00 82.12 96 ASP A C 1
ATOM 763 O O . ASP A 1 96 ? 16.455 -1.488 -11.291 1.00 82.12 96 ASP A O 1
ATOM 767 N N . LEU A 1 97 ? 14.752 -0.084 -10.881 1.00 78.81 97 LEU A N 1
ATOM 768 C CA . LEU A 1 97 ? 13.802 -0.754 -11.769 1.00 78.81 97 LEU A CA 1
ATOM 769 C C . LEU A 1 97 ? 14.219 -0.640 -13.243 1.00 78.81 97 LEU A C 1
ATOM 771 O O . LEU A 1 97 ? 14.032 -1.602 -13.989 1.00 78.81 97 LEU A O 1
ATOM 775 N N . ALA A 1 98 ? 14.808 0.487 -13.656 1.00 73.56 98 ALA A N 1
ATOM 776 C CA . ALA A 1 98 ? 15.257 0.676 -15.033 1.00 73.56 98 ALA A CA 1
ATOM 777 C C . ALA A 1 98 ? 16.406 -0.288 -15.367 1.00 73.56 98 ALA A C 1
ATOM 779 O O . ALA A 1 98 ? 16.336 -0.997 -16.374 1.00 73.56 98 ALA A O 1
ATOM 780 N N . THR A 1 99 ? 17.386 -0.429 -14.471 1.00 76.50 99 THR A N 1
ATOM 781 C CA . THR A 1 99 ? 18.424 -1.468 -14.559 1.00 76.50 99 THR A CA 1
ATOM 782 C C . THR A 1 99 ? 17.838 -2.880 -14.598 1.00 76.50 99 THR A C 1
ATOM 784 O O . THR A 1 99 ? 18.202 -3.690 -15.453 1.00 76.50 99 THR A O 1
ATOM 787 N N . LEU A 1 100 ? 16.902 -3.197 -13.700 1.00 76.81 100 LEU A N 1
ATOM 788 C CA . LEU A 1 100 ? 16.337 -4.547 -13.580 1.00 76.81 100 LEU A CA 1
ATOM 789 C C . LEU A 1 100 ? 15.487 -4.967 -14.785 1.00 76.81 100 LEU A C 1
ATOM 791 O O . LEU A 1 100 ? 15.413 -6.158 -15.092 1.00 76.81 100 LEU A O 1
ATOM 795 N N . LEU A 1 101 ? 14.874 -4.005 -15.473 1.00 73.44 101 LEU A N 1
ATOM 796 C CA . LEU A 1 101 ? 14.134 -4.231 -16.713 1.00 73.44 101 LEU A CA 1
ATOM 797 C C . LEU A 1 101 ? 15.027 -4.161 -17.966 1.00 73.44 101 LEU A C 1
ATOM 799 O O . LEU A 1 101 ? 14.585 -4.550 -19.047 1.00 73.44 101 LEU A O 1
ATOM 803 N N . GLY A 1 102 ? 16.301 -3.777 -17.820 1.00 67.81 102 GLY A N 1
ATOM 804 C CA . GLY A 1 102 ? 17.273 -3.705 -18.913 1.00 67.81 102 GLY A CA 1
ATOM 805 C C . GLY A 1 102 ? 17.189 -2.422 -19.743 1.00 67.81 102 GLY A C 1
ATOM 806 O O . GLY A 1 102 ? 17.640 -2.413 -20.885 1.00 67.81 102 GLY A O 1
ATOM 807 N N . TYR A 1 103 ? 16.640 -1.345 -19.179 1.00 68.69 103 TYR A N 1
ATOM 808 C CA . TYR A 1 103 ? 16.483 -0.037 -19.824 1.00 68.69 103 TYR A CA 1
ATOM 809 C C . TYR A 1 103 ? 17.716 0.874 -19.715 1.00 68.69 103 TYR A C 1
ATOM 811 O O . TYR A 1 103 ? 17.633 2.053 -20.041 1.00 68.69 103 TYR A O 1
ATOM 819 N N . GLU A 1 104 ? 18.876 0.349 -19.307 1.00 59.31 104 GLU A N 1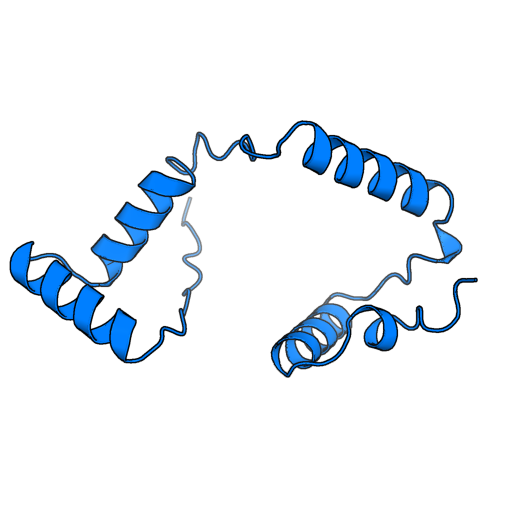
ATOM 820 C CA . GLU A 1 104 ? 20.099 1.133 -19.042 1.00 59.31 104 GLU A CA 1
ATOM 821 C C . GLU A 1 104 ? 20.661 1.896 -20.260 1.00 59.31 104 GLU A C 1
ATOM 823 O O . GLU A 1 104 ? 21.606 2.663 -20.109 1.00 59.31 104 GLU A O 1
ATOM 828 N N . ASN A 1 105 ? 20.108 1.707 -21.465 1.00 49.91 105 ASN A N 1
ATOM 829 C CA . ASN A 1 105 ? 20.600 2.322 -22.702 1.00 49.91 105 ASN A CA 1
ATOM 830 C C . ASN A 1 105 ? 19.497 2.845 -23.641 1.00 49.91 105 ASN A C 1
ATOM 832 O O . ASN A 1 105 ? 19.712 2.899 -24.853 1.00 49.91 105 ASN A O 1
ATOM 836 N N . VAL A 1 106 ? 18.331 3.243 -23.127 1.00 50.84 106 VAL A N 1
ATOM 837 C CA . VAL A 1 106 ? 17.374 3.997 -23.957 1.00 50.84 106 VAL A CA 1
ATOM 838 C C . VAL A 1 106 ? 17.853 5.453 -24.012 1.00 50.84 106 VAL A C 1
ATOM 840 O O . VAL A 1 106 ? 17.697 6.199 -23.049 1.00 50.84 106 VAL A O 1
ATOM 843 N N . LYS A 1 107 ? 18.548 5.802 -25.099 1.00 39.88 107 LYS A N 1
ATOM 844 C CA . LYS A 1 107 ? 18.986 7.165 -25.432 1.00 39.88 107 LYS A CA 1
ATOM 845 C C . LYS A 1 107 ? 17.913 7.912 -26.204 1.00 39.88 107 LYS A C 1
ATOM 847 O O . LYS A 1 107 ? 17.281 7.261 -27.063 1.00 39.88 107 LYS A O 1
#

Secondary structure (DSSP, 8-state):
-----PPP-----HHHHHHHHHHHHHHT--HHHHHHHHHHHHH-STTS-------HHHHHHHHHHHHHHHHTTTT-----HHHHHHHHHHHHTT--HHHHHT-TT--

Sequence (107 aa):
MATTTTRMNFEVSEFRKRQIKAYVSLKNITIKDFFESLLNEKLGPEQSANIQDLTEEEKAIFDDADIFFSENSELCKKVGLEESVKIAEKVRAGGDLATLLGYENVK

Organism: NCBI:txid733

Radius of gyration: 19.46 Å; chains: 1; bounding box: 40×33×53 Å

pLDDT: mean 72.32, std 13.51, range [39.88, 91.94]